Protein AF-A0AAJ2X134-F1 (afdb_monomer_lite)

Organism: NCBI:txid487881

pLDDT: mean 71.16, std 12.06, range [47.56, 91.88]

Sequence (66 aa):
MRLALLVEAVVKGRYVSVIRGRPTRIFLLEADPQRYWIAIGWDAALTGGLLVLLLVIARMWWLQRR

Radius of gyration: 15.8 Å; chains: 1; bounding box: 40×25×36 Å

Structure (mmCIF, N/CA/C/O backbone):
data_AF-A0AAJ2X134-F1
#
_entry.id   AF-A0AAJ2X134-F1
#
loop_
_atom_site.group_PDB
_atom_site.id
_atom_site.type_symbol
_atom_site.label_atom_id
_atom_site.label_alt_id
_atom_site.label_comp_id
_atom_site.label_asym_id
_atom_site.label_entity_id
_atom_site.label_seq_id
_atom_site.pdbx_PDB_ins_code
_atom_site.Cartn_x
_atom_site.Cartn_y
_atom_site.Cartn_z
_atom_site.occupancy
_atom_site.B_iso_or_equiv
_atom_site.auth_seq_id
_atom_site.auth_comp_id
_atom_site.auth_asym_id
_atom_site.auth_atom_id
_atom_site.pdbx_PDB_model_num
ATOM 1 N N . MET A 1 1 ? -7.459 8.857 -7.686 1.00 53.78 1 MET A N 1
ATOM 2 C CA . MET A 1 1 ? -7.535 7.379 -7.695 1.00 53.78 1 MET A CA 1
ATOM 3 C C . MET A 1 1 ? -6.155 6.770 -7.409 1.00 53.78 1 MET A C 1
ATOM 5 O O . MET A 1 1 ? -5.513 6.264 -8.315 1.00 53.78 1 MET A O 1
ATOM 9 N N . ARG A 1 2 ? -5.654 6.857 -6.166 1.00 56.59 2 ARG A N 1
ATOM 10 C CA . ARG A 1 2 ? -4.330 6.305 -5.786 1.00 56.59 2 ARG A CA 1
ATOM 11 C C . ARG A 1 2 ? -4.340 4.779 -5.635 1.00 56.59 2 ARG A C 1
ATOM 13 O O . ARG A 1 2 ? -3.416 4.119 -6.082 1.00 56.59 2 ARG A O 1
ATOM 20 N N . LEU A 1 3 ? -5.432 4.227 -5.103 1.00 57.97 3 LEU A N 1
ATOM 21 C CA . LEU A 1 3 ? -5.634 2.780 -4.959 1.00 57.97 3 LEU A CA 1
ATOM 22 C C . LEU A 1 3 ? -5.575 2.028 -6.296 1.00 57.97 3 LEU A C 1
ATOM 24 O O . LEU A 1 3 ? -4.986 0.957 -6.359 1.00 57.97 3 LEU A O 1
ATOM 28 N N . ALA A 1 4 ? -6.116 2.609 -7.372 1.00 62.41 4 ALA A N 1
ATOM 29 C CA . ALA A 1 4 ? -6.061 2.004 -8.703 1.00 62.41 4 ALA A CA 1
ATOM 30 C C . ALA A 1 4 ? -4.617 1.864 -9.219 1.00 62.41 4 ALA A C 1
ATOM 32 O O . ALA A 1 4 ? -4.266 0.823 -9.762 1.00 62.41 4 ALA A O 1
ATOM 33 N N . LEU A 1 5 ? -3.764 2.867 -8.977 1.00 63.94 5 LEU A N 1
ATOM 34 C CA . LEU A 1 5 ? -2.343 2.822 -9.345 1.00 63.94 5 LEU A CA 1
ATOM 35 C C . LEU A 1 5 ? -1.566 1.793 -8.513 1.00 63.94 5 LEU A C 1
ATOM 37 O O . LEU A 1 5 ? -0.643 1.167 -9.023 1.00 63.94 5 LEU A O 1
ATOM 41 N N . LEU A 1 6 ? -1.950 1.598 -7.248 1.00 63.38 6 LEU A N 1
ATOM 42 C CA . LEU A 1 6 ? -1.350 0.587 -6.377 1.00 63.38 6 LEU A CA 1
ATOM 43 C C . LEU A 1 6 ? -1.700 -0.832 -6.852 1.00 63.38 6 LEU A C 1
ATOM 45 O O . LEU A 1 6 ? -0.823 -1.686 -6.947 1.00 63.38 6 LEU A O 1
ATOM 49 N N . VAL A 1 7 ? -2.967 -1.074 -7.201 1.00 65.69 7 VAL A N 1
ATOM 50 C CA . VAL A 1 7 ? -3.416 -2.363 -7.752 1.00 65.69 7 VAL A CA 1
ATOM 51 C C . VAL A 1 7 ? -2.761 -2.625 -9.105 1.00 65.69 7 VAL A C 1
ATOM 53 O O . VAL A 1 7 ? -2.269 -3.723 -9.345 1.00 65.69 7 VAL A O 1
ATOM 56 N N . GLU A 1 8 ? -2.684 -1.614 -9.972 1.00 65.12 8 GLU A N 1
ATOM 57 C CA . GLU A 1 8 ? -2.014 -1.743 -11.265 1.00 65.12 8 GLU A CA 1
ATOM 58 C C . GLU A 1 8 ? -0.517 -2.031 -11.109 1.00 65.12 8 GLU A C 1
ATOM 60 O O . GLU A 1 8 ? 0.026 -2.840 -11.856 1.00 65.12 8 GLU A O 1
ATOM 65 N N . ALA A 1 9 ? 0.138 -1.464 -10.096 1.00 62.75 9 ALA A N 1
ATOM 66 C CA . ALA A 1 9 ? 1.511 -1.807 -9.763 1.00 62.75 9 ALA A CA 1
ATOM 67 C C . ALA A 1 9 ? 1.644 -3.266 -9.313 1.00 62.75 9 ALA A C 1
ATOM 69 O O . ALA A 1 9 ? 2.471 -4.001 -9.844 1.00 62.75 9 ALA A O 1
ATOM 70 N N . VAL A 1 10 ? 0.803 -3.736 -8.394 1.00 62.34 10 VAL A N 1
ATOM 71 C CA . VAL A 1 10 ? 0.857 -5.134 -7.936 1.00 62.34 10 VAL A CA 1
ATOM 72 C C . VAL A 1 10 ? 0.608 -6.117 -9.088 1.00 62.34 10 VAL A C 1
ATOM 74 O O . VAL A 1 10 ? 1.290 -7.133 -9.172 1.00 62.34 10 VAL A O 1
ATOM 77 N N . VAL A 1 11 ? -0.316 -5.803 -10.001 1.00 64.06 11 VAL A N 1
ATOM 78 C CA . VAL A 1 11 ? -0.698 -6.698 -11.107 1.00 64.06 11 VAL A CA 1
ATOM 79 C C . VAL A 1 11 ? 0.266 -6.620 -12.298 1.00 64.06 11 VAL A C 1
ATOM 81 O O . VAL A 1 11 ? 0.547 -7.643 -12.914 1.00 64.06 11 VAL A O 1
ATOM 84 N N . LYS A 1 12 ? 0.772 -5.430 -12.647 1.00 66.31 12 LYS A N 1
ATOM 85 C CA . LYS A 1 12 ? 1.620 -5.214 -13.837 1.00 66.31 12 LYS A CA 1
ATOM 86 C C . LYS A 1 12 ? 3.109 -5.043 -13.528 1.00 66.31 12 LYS A C 1
ATOM 88 O O . LYS A 1 12 ? 3.890 -4.854 -14.454 1.00 66.31 12 LYS A O 1
ATOM 93 N N . GLY A 1 13 ? 3.518 -5.032 -12.257 1.00 60.50 13 GLY A N 1
ATOM 94 C CA . GLY A 1 13 ? 4.917 -4.806 -11.865 1.00 60.50 13 GLY A CA 1
ATOM 95 C C . GLY A 1 13 ? 5.435 -3.389 -12.164 1.00 60.50 13 GLY A C 1
ATOM 96 O O . GLY A 1 13 ? 6.647 -3.168 -12.227 1.00 60.50 13 GLY A O 1
ATOM 97 N N . ARG A 1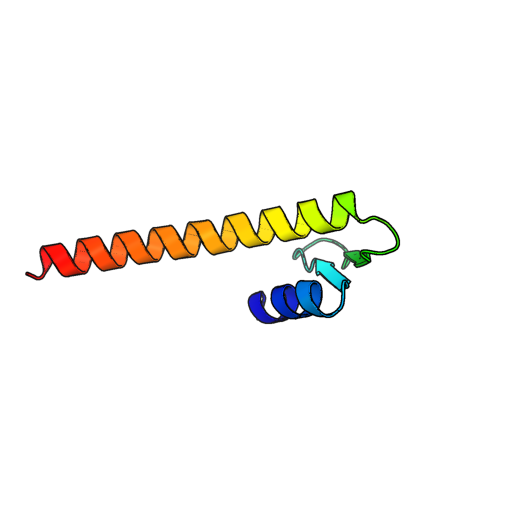 14 ? 4.533 -2.421 -12.384 1.00 62.12 14 ARG A N 1
ATOM 98 C CA . ARG A 1 14 ? 4.864 -1.045 -12.779 1.00 62.12 14 ARG A CA 1
ATOM 99 C C . ARG A 1 14 ? 4.228 -0.045 -11.824 1.00 62.12 14 ARG A C 1
ATOM 101 O O . ARG A 1 14 ? 3.024 0.182 -11.861 1.00 62.12 14 ARG A O 1
ATOM 108 N N . TYR A 1 15 ? 5.053 0.602 -11.010 1.00 62.56 15 TYR A N 1
ATOM 109 C CA . TYR A 1 15 ? 4.607 1.548 -9.998 1.00 62.56 15 TYR A CA 1
ATOM 110 C C . TYR A 1 15 ? 4.904 2.964 -10.465 1.00 62.56 15 TYR A C 1
ATOM 112 O O . TYR A 1 15 ? 6.058 3.354 -10.659 1.00 62.56 15 TYR A O 1
ATOM 120 N N . VAL A 1 16 ? 3.844 3.744 -10.660 1.00 62.84 16 VAL A N 1
ATOM 121 C CA . VAL A 1 16 ? 3.944 5.150 -11.048 1.00 62.84 16 VAL A CA 1
ATOM 122 C C . VAL A 1 16 ? 3.755 5.999 -9.798 1.00 62.84 16 VAL A C 1
ATOM 124 O O . VAL A 1 16 ? 2.639 6.293 -9.374 1.00 62.84 16 VAL A O 1
ATOM 127 N N . SER A 1 17 ? 4.873 6.401 -9.198 1.00 60.41 17 SER A N 1
ATOM 128 C CA . SER A 1 17 ? 4.883 7.283 -8.037 1.00 60.41 17 SER A CA 1
ATOM 129 C C . SER A 1 17 ? 4.604 8.720 -8.480 1.00 60.41 17 SER A C 1
ATOM 131 O O . SER A 1 17 ? 5.519 9.458 -8.860 1.00 60.41 17 SER A O 1
ATOM 133 N N . VAL A 1 18 ? 3.345 9.148 -8.389 1.00 56.22 18 VAL A N 1
ATOM 134 C CA . VAL A 1 18 ? 2.951 10.550 -8.591 1.00 56.22 18 VAL A CA 1
ATOM 135 C C . VAL A 1 18 ? 3.028 11.288 -7.249 1.00 56.22 18 VAL A C 1
ATOM 137 O O . VAL A 1 18 ? 2.031 11.470 -6.546 1.00 56.22 18 VAL A O 1
ATOM 140 N N . ILE A 1 19 ? 4.239 11.695 -6.859 1.00 57.47 19 ILE A N 1
ATOM 141 C CA . ILE A 1 19 ? 4.433 12.625 -5.738 1.00 57.47 19 ILE A CA 1
ATOM 142 C C . ILE A 1 19 ? 4.288 14.037 -6.302 1.00 57.47 19 ILE A C 1
ATOM 144 O O . ILE A 1 19 ? 5.096 14.481 -7.116 1.00 57.47 19 ILE A O 1
ATOM 148 N N . ARG A 1 20 ? 3.234 14.740 -5.879 1.00 47.56 20 ARG A N 1
ATOM 149 C CA . ARG A 1 20 ? 2.953 16.124 -6.280 1.00 47.56 20 ARG A CA 1
ATOM 150 C C . ARG A 1 20 ? 4.179 16.999 -5.954 1.00 47.56 20 ARG A C 1
ATOM 152 O O . ARG A 1 20 ? 4.561 17.092 -4.793 1.00 47.56 20 ARG A O 1
ATOM 159 N N . GLY A 1 21 ? 4.802 17.590 -6.979 1.00 52.19 21 GLY A N 1
ATOM 160 C CA . GLY A 1 21 ? 5.996 18.445 -6.852 1.00 52.19 21 GLY A CA 1
ATOM 161 C C . GLY A 1 21 ? 7.339 17.806 -7.241 1.00 52.19 21 GLY A C 1
ATOM 162 O O . GLY A 1 21 ? 8.355 18.492 -7.211 1.00 52.19 21 GLY A O 1
ATOM 163 N N . ARG A 1 22 ? 7.379 16.524 -7.637 1.00 56.44 22 ARG A N 1
ATOM 164 C CA . ARG A 1 22 ? 8.565 15.897 -8.254 1.00 56.44 22 ARG A CA 1
ATOM 165 C C . ARG A 1 22 ? 8.219 15.280 -9.613 1.00 56.44 22 ARG A C 1
ATOM 167 O O . ARG A 1 22 ? 7.069 14.890 -9.810 1.00 56.44 22 ARG A O 1
ATOM 174 N N . PRO A 1 23 ? 9.190 15.179 -10.544 1.00 56.72 23 PRO A N 1
ATOM 175 C CA . PRO A 1 23 ? 8.974 14.503 -11.819 1.00 56.72 23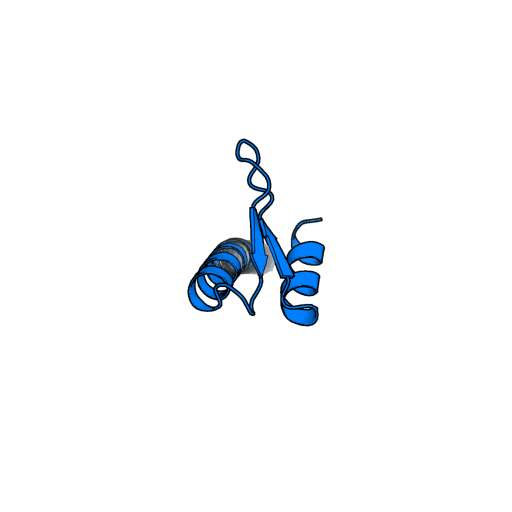 PRO A CA 1
ATOM 176 C C . PRO A 1 23 ? 8.478 13.076 -11.574 1.00 56.72 23 PRO A C 1
ATOM 178 O O . PRO A 1 23 ? 8.987 12.383 -10.689 1.00 56.72 23 PRO A O 1
ATOM 181 N N . THR A 1 24 ? 7.465 12.666 -12.339 1.00 63.00 24 THR A N 1
ATOM 182 C CA . THR A 1 24 ? 6.831 11.348 -12.253 1.00 63.00 24 THR A CA 1
ATOM 183 C C . THR A 1 24 ? 7.894 10.259 -12.358 1.00 63.00 24 THR A C 1
ATOM 185 O O . THR A 1 24 ? 8.481 10.060 -13.420 1.00 63.00 24 THR A O 1
ATOM 188 N N . ARG A 1 25 ? 8.168 9.560 -11.251 1.00 62.00 25 ARG A N 1
ATOM 189 C CA . ARG A 1 25 ? 9.116 8.442 -11.240 1.00 62.00 25 ARG A CA 1
ATOM 190 C C . ARG A 1 25 ? 8.358 7.146 -11.473 1.00 62.00 25 ARG A C 1
ATOM 192 O O . ARG A 1 25 ? 7.465 6.789 -10.705 1.00 62.00 25 ARG A O 1
ATOM 199 N N . ILE A 1 26 ? 8.725 6.472 -12.555 1.00 64.38 26 ILE A N 1
ATOM 200 C CA . ILE A 1 26 ? 8.247 5.137 -12.895 1.00 64.38 26 ILE A CA 1
ATOM 201 C C . ILE A 1 26 ? 9.264 4.164 -12.308 1.00 64.38 26 ILE A C 1
ATOM 203 O O . ILE A 1 26 ? 10.428 4.184 -12.700 1.00 64.38 26 ILE A O 1
ATOM 207 N N . PHE A 1 27 ? 8.833 3.344 -11.358 1.00 63.16 27 PHE A N 1
ATOM 208 C CA . PHE A 1 27 ? 9.627 2.239 -10.841 1.00 63.16 27 PHE A CA 1
ATOM 209 C C . PHE A 1 27 ? 9.159 0.957 -11.531 1.00 63.16 27 PHE A C 1
ATOM 211 O O . PHE A 1 27 ? 7.968 0.632 -11.515 1.00 63.16 27 PHE A O 1
ATOM 218 N N . LEU A 1 28 ? 10.097 0.263 -12.169 1.00 61.41 28 LEU A N 1
ATOM 219 C CA . LEU A 1 28 ? 9.883 -1.024 -12.824 1.00 61.41 28 LEU A CA 1
ATO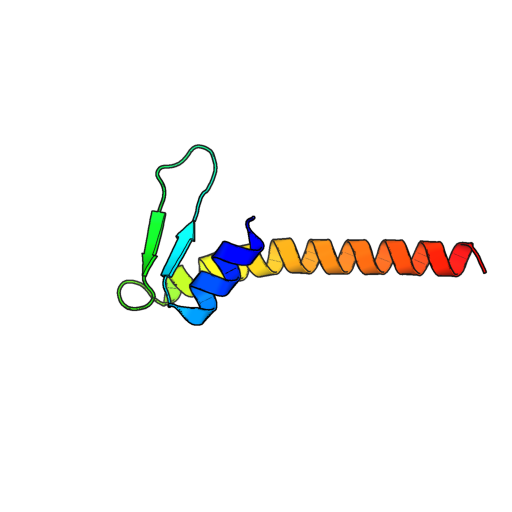M 220 C C . LEU A 1 28 ? 10.451 -2.120 -11.926 1.00 61.41 28 LEU A C 1
ATOM 222 O O . LEU A 1 28 ? 11.602 -2.021 -11.497 1.00 61.41 28 LEU A O 1
ATOM 226 N N . LEU A 1 29 ? 9.652 -3.156 -11.664 1.00 62.56 29 LEU A N 1
ATOM 227 C CA . LEU A 1 29 ? 10.065 -4.301 -10.852 1.00 62.56 29 LEU A CA 1
ATOM 228 C C . LEU A 1 29 ? 11.320 -4.991 -11.418 1.00 62.56 29 LEU A C 1
ATOM 230 O O . LEU A 1 29 ? 12.172 -5.416 -10.649 1.00 62.56 29 LEU A O 1
ATOM 234 N N . GLU A 1 30 ? 11.455 -5.054 -12.745 1.00 62.50 30 GLU A N 1
ATOM 235 C CA . GLU A 1 30 ? 12.593 -5.694 -13.425 1.00 62.50 30 GLU A CA 1
ATOM 236 C C . GLU A 1 30 ? 13.898 -4.892 -13.337 1.00 62.50 30 GLU A C 1
ATOM 238 O O . GLU A 1 30 ? 14.975 -5.477 -13.363 1.00 62.50 30 GLU A O 1
ATOM 243 N N . ALA A 1 31 ? 13.818 -3.563 -13.226 1.00 67.00 31 ALA A N 1
ATOM 244 C CA . ALA A 1 31 ? 15.000 -2.701 -13.211 1.00 67.00 31 ALA A CA 1
ATOM 245 C C . ALA A 1 31 ? 15.544 -2.468 -11.793 1.00 67.00 31 ALA A C 1
ATOM 247 O O . ALA A 1 31 ? 16.752 -2.388 -11.609 1.00 67.00 31 ALA A O 1
ATOM 248 N N . ASP A 1 32 ? 14.657 -2.336 -10.798 1.00 66.69 32 ASP A N 1
ATOM 249 C CA . ASP A 1 32 ? 15.023 -1.970 -9.422 1.00 66.69 32 ASP A CA 1
ATOM 250 C C . ASP A 1 32 ? 14.012 -2.546 -8.394 1.00 66.69 32 ASP A C 1
ATOM 252 O O . ASP A 1 32 ? 13.239 -1.807 -7.763 1.00 66.69 32 ASP A O 1
ATOM 256 N N . PRO A 1 33 ? 13.992 -3.878 -8.184 1.00 69.06 33 PRO A N 1
ATOM 257 C CA . PRO A 1 33 ? 12.960 -4.557 -7.395 1.00 69.06 33 PRO A CA 1
ATOM 258 C C . PRO A 1 33 ? 12.936 -4.133 -5.920 1.00 69.06 33 PRO A C 1
ATOM 260 O O . PRO A 1 33 ? 11.867 -4.000 -5.328 1.00 69.06 33 PRO A O 1
ATOM 263 N N . GLN A 1 34 ? 14.092 -3.857 -5.309 1.00 74.50 34 GLN A N 1
ATOM 264 C CA . GLN A 1 34 ? 14.146 -3.414 -3.910 1.00 74.50 34 GLN A CA 1
ATOM 265 C C . GLN A 1 34 ? 13.479 -2.046 -3.712 1.00 74.50 34 GLN A C 1
ATOM 267 O O . GLN A 1 34 ? 12.629 -1.885 -2.837 1.00 74.50 34 GLN A O 1
ATOM 272 N N . ARG A 1 35 ? 13.821 -1.054 -4.545 1.00 69.31 35 ARG A N 1
ATOM 273 C CA . ARG A 1 35 ? 13.214 0.286 -4.474 1.00 69.31 35 ARG A CA 1
ATOM 274 C C . ARG A 1 35 ? 11.729 0.261 -4.811 1.00 69.31 35 ARG A C 1
ATOM 276 O O . ARG A 1 35 ? 10.968 1.018 -4.212 1.00 69.31 35 ARG A O 1
ATOM 283 N N . TYR A 1 36 ? 11.329 -0.617 -5.725 1.00 72.19 36 TYR A N 1
ATOM 284 C CA . TYR A 1 36 ? 9.938 -0.851 -6.083 1.00 72.19 36 TYR A CA 1
ATOM 285 C C . TYR A 1 36 ? 9.096 -1.296 -4.877 1.00 72.19 36 TYR A C 1
ATOM 287 O O . TYR A 1 36 ? 8.115 -0.636 -4.527 1.00 72.19 36 TYR A O 1
ATOM 295 N N . TRP A 1 37 ? 9.521 -2.358 -4.185 1.00 69.62 37 TRP A N 1
ATOM 296 C CA . TRP A 1 37 ? 8.813 -2.874 -3.012 1.00 69.62 37 TRP A CA 1
ATOM 297 C C . TRP A 1 37 ? 8.838 -1.907 -1.825 1.00 69.62 37 TRP A C 1
ATOM 299 O O . TRP A 1 37 ? 7.833 -1.795 -1.129 1.00 69.62 37 TRP A O 1
ATOM 309 N N . ILE A 1 38 ? 9.927 -1.155 -1.617 1.00 76.81 38 ILE A N 1
ATOM 310 C CA . ILE A 1 38 ? 9.994 -0.120 -0.568 1.00 76.81 38 ILE A CA 1
ATOM 311 C C . ILE A 1 38 ? 8.979 0.999 -0.840 1.00 76.81 38 ILE A C 1
ATOM 313 O O . ILE A 1 38 ? 8.274 1.429 0.073 1.00 76.81 38 ILE A 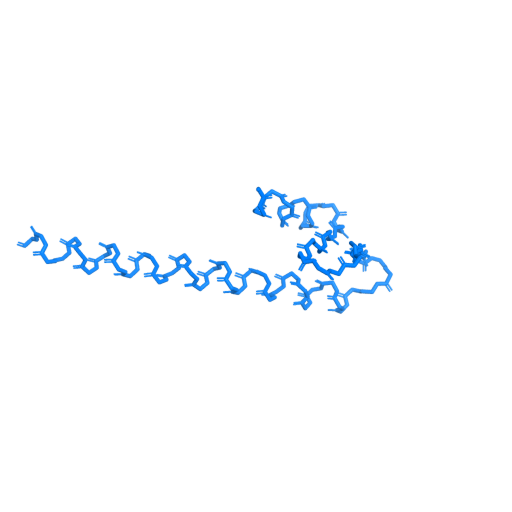O 1
ATOM 317 N N . ALA A 1 39 ? 8.875 1.462 -2.089 1.00 73.38 39 ALA A N 1
ATOM 318 C CA . ALA A 1 39 ? 7.959 2.538 -2.454 1.00 73.38 39 ALA A CA 1
ATOM 319 C C . ALA A 1 39 ? 6.486 2.117 -2.320 1.00 73.38 39 ALA A C 1
ATOM 321 O O . ALA A 1 39 ? 5.687 2.865 -1.755 1.00 73.38 39 ALA A O 1
ATOM 322 N N . ILE A 1 40 ? 6.141 0.911 -2.783 1.00 73.25 40 ILE A N 1
ATOM 323 C CA . ILE A 1 40 ? 4.797 0.338 -2.611 1.00 73.25 40 ILE A CA 1
ATOM 324 C C . ILE A 1 40 ? 4.501 0.072 -1.139 1.00 73.25 40 ILE A C 1
ATOM 326 O O . ILE A 1 40 ? 3.418 0.405 -0.667 1.00 73.25 40 ILE A O 1
ATOM 330 N N . GLY A 1 41 ? 5.458 -0.498 -0.405 1.00 77.19 41 GLY A N 1
ATOM 331 C CA . GLY A 1 41 ? 5.317 -0.798 1.016 1.00 77.19 41 GLY A CA 1
ATOM 332 C C . GLY A 1 41 ? 5.016 0.453 1.836 1.00 77.19 41 GLY A C 1
ATOM 333 O O . GLY A 1 41 ? 4.140 0.422 2.694 1.00 77.19 41 GLY A O 1
ATOM 334 N N . TRP A 1 42 ? 5.668 1.577 1.525 1.00 78.00 42 TRP A N 1
ATOM 335 C CA . TRP A 1 42 ? 5.407 2.853 2.190 1.00 78.00 42 TRP A CA 1
ATOM 336 C C . TRP A 1 42 ? 4.005 3.401 1.892 1.00 78.00 42 TRP A C 1
ATOM 338 O O . TRP A 1 42 ? 3.297 3.816 2.809 1.00 78.00 42 TRP A O 1
ATOM 348 N N . ASP A 1 43 ? 3.572 3.364 0.629 1.00 76.31 43 ASP A N 1
ATOM 349 C CA . ASP A 1 43 ? 2.247 3.867 0.237 1.00 76.31 43 ASP A CA 1
ATOM 350 C C . ASP A 1 43 ? 1.116 2.973 0.786 1.00 76.31 43 ASP A C 1
ATOM 352 O O . ASP A 1 43 ? 0.083 3.461 1.256 1.00 76.31 43 ASP A O 1
ATOM 356 N N . ALA A 1 44 ? 1.347 1.656 0.825 1.00 75.56 44 ALA A N 1
ATOM 357 C CA . ALA A 1 44 ? 0.456 0.674 1.434 1.00 75.56 44 ALA A CA 1
ATOM 358 C C . ALA A 1 44 ? 0.399 0.805 2.963 1.00 75.56 44 ALA A C 1
ATOM 360 O O . ALA A 1 44 ? -0.687 0.726 3.528 1.00 75.56 44 ALA A O 1
ATOM 361 N N . ALA A 1 45 ? 1.525 1.054 3.638 1.00 79.75 45 ALA A N 1
ATOM 362 C CA . ALA A 1 45 ? 1.559 1.274 5.084 1.00 79.75 45 ALA A CA 1
ATOM 363 C C . ALA A 1 45 ? 0.830 2.566 5.477 1.00 79.75 45 ALA A C 1
ATOM 365 O O . ALA A 1 45 ? 0.038 2.562 6.418 1.00 79.75 45 ALA A O 1
ATOM 366 N N . LEU A 1 46 ? 1.036 3.656 4.729 1.00 78.62 46 LEU A N 1
ATOM 367 C CA . LEU A 1 46 ? 0.336 4.922 4.956 1.00 78.62 46 LEU A CA 1
ATOM 368 C C . LEU A 1 46 ? -1.170 4.785 4.724 1.00 78.62 46 LEU A C 1
ATOM 370 O O . LEU A 1 46 ? -1.969 5.207 5.559 1.00 78.62 46 LEU A O 1
ATOM 374 N N . THR A 1 47 ? -1.568 4.170 3.610 1.00 79.38 47 THR A N 1
ATOM 375 C CA . THR A 1 47 ? -2.987 3.998 3.274 1.00 79.38 47 THR A CA 1
ATOM 376 C C . THR A 1 47 ? -3.658 2.989 4.209 1.00 79.38 47 THR A C 1
ATOM 378 O O . THR A 1 47 ? -4.747 3.244 4.717 1.00 79.38 47 THR A O 1
ATOM 381 N N . GLY A 1 48 ? -2.995 1.866 4.484 1.00 81.31 48 GLY A N 1
ATOM 382 C CA . GLY A 1 48 ? -3.473 0.816 5.380 1.00 81.31 48 GLY A CA 1
ATOM 383 C C . GLY A 1 48 ? -3.588 1.290 6.825 1.00 81.31 48 GLY A C 1
ATOM 384 O O . GLY A 1 48 ? -4.622 1.080 7.451 1.00 81.31 48 GLY A O 1
ATOM 385 N N . GLY A 1 49 ? -2.584 2.005 7.340 1.00 83.00 49 GLY A N 1
ATOM 386 C CA . GLY A 1 49 ? -2.632 2.600 8.676 1.00 83.00 49 GLY A CA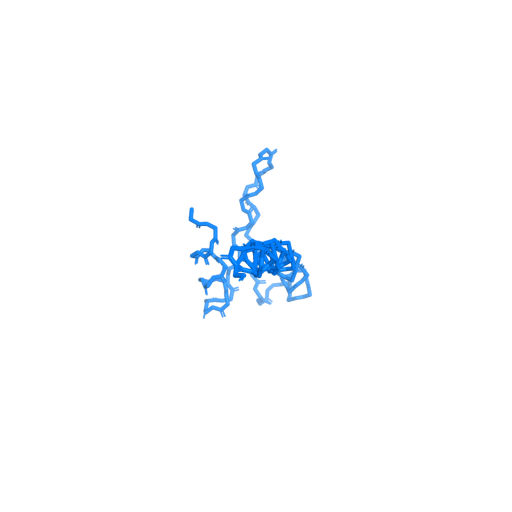 1
ATOM 387 C C . GLY A 1 49 ? -3.784 3.595 8.826 1.00 83.00 49 GLY A C 1
ATOM 388 O O . GLY A 1 49 ? -4.504 3.563 9.822 1.00 83.00 49 GLY A O 1
ATOM 389 N N . LEU A 1 50 ? -4.023 4.423 7.804 1.00 83.50 50 LEU A N 1
ATOM 390 C CA . LEU A 1 50 ? -5.133 5.376 7.801 1.00 83.50 50 LEU A CA 1
ATOM 391 C C . LEU A 1 50 ? -6.498 4.667 7.763 1.00 83.50 50 LEU A C 1
ATOM 393 O O . LEU A 1 50 ? -7.413 5.064 8.481 1.00 83.50 50 LEU A O 1
ATOM 397 N N . LEU A 1 51 ? -6.625 3.576 7.001 1.00 83.44 51 LEU A N 1
ATOM 398 C CA . LEU A 1 51 ? -7.828 2.737 6.991 1.00 83.44 51 LEU A CA 1
ATOM 399 C C . LEU A 1 51 ? -8.081 2.061 8.344 1.00 83.44 51 LEU A C 1
ATOM 401 O O . LEU A 1 51 ? -9.212 2.075 8.824 1.00 83.44 51 LEU A O 1
ATOM 405 N N . VAL A 1 52 ? -7.043 1.505 8.978 1.00 89.06 52 VAL A N 1
ATOM 406 C CA . VAL A 1 52 ? -7.148 0.891 10.312 1.00 89.06 52 VAL A CA 1
ATOM 407 C C . VAL A 1 52 ? -7.574 1.928 11.348 1.00 89.06 52 VAL A C 1
ATOM 409 O O . VAL A 1 52 ? -8.477 1.662 12.138 1.00 89.06 52 VAL A O 1
ATOM 412 N N . LEU A 1 53 ? -6.990 3.128 11.314 1.00 89.88 53 LEU A N 1
ATOM 413 C CA . LEU A 1 53 ? -7.373 4.221 12.206 1.00 89.88 53 LEU A CA 1
ATOM 414 C C . LEU A 1 53 ? -8.850 4.602 12.031 1.00 89.88 53 LEU A C 1
ATOM 416 O O . LEU A 1 53 ? -9.575 4.706 13.019 1.00 89.88 53 LEU A O 1
ATOM 420 N N . LEU A 1 54 ? -9.318 4.752 10.788 1.00 90.50 54 LEU A N 1
ATOM 421 C CA . LEU A 1 54 ? -10.728 5.032 10.497 1.00 90.50 54 LEU A CA 1
ATOM 422 C C . LEU A 1 54 ? -11.654 3.915 10.995 1.00 90.50 54 LEU A C 1
ATOM 424 O O . LEU A 1 54 ? -12.707 4.208 11.557 1.00 90.50 54 LEU A O 1
ATOM 428 N N . LEU A 1 55 ? -11.254 2.650 10.849 1.00 90.81 55 LEU A N 1
ATOM 429 C CA . LEU A 1 55 ? -11.980 1.489 11.375 1.00 90.81 55 LEU A CA 1
ATOM 430 C C . LEU A 1 55 ? -12.081 1.513 12.903 1.00 90.81 55 LEU A C 1
ATOM 432 O O . LEU A 1 55 ? -13.150 1.248 13.450 1.00 90.81 55 LEU A O 1
ATOM 436 N N . VAL A 1 56 ? -10.996 1.857 13.599 1.00 91.88 56 VAL A N 1
ATOM 437 C CA . VAL A 1 56 ? -10.987 1.990 15.063 1.00 91.88 56 VAL A CA 1
ATOM 438 C C . VAL A 1 56 ? -11.894 3.133 15.510 1.00 91.88 56 VAL A C 1
ATOM 440 O O . VAL A 1 56 ? -12.692 2.939 16.426 1.00 91.88 56 VAL A O 1
ATOM 443 N N . ILE A 1 57 ? -11.827 4.291 14.846 1.00 91.62 57 ILE A N 1
ATOM 444 C CA . ILE A 1 57 ? -12.706 5.434 15.133 1.00 91.62 57 ILE A CA 1
ATOM 445 C C . ILE A 1 57 ? -14.167 5.038 14.912 1.00 91.62 57 ILE A C 1
ATOM 447 O O . ILE A 1 57 ? -14.988 5.228 15.805 1.00 91.62 57 ILE A O 1
ATOM 451 N N . ALA A 1 58 ? -14.491 4.430 13.769 1.00 91.69 58 ALA A N 1
ATOM 452 C CA . ALA A 1 58 ? -15.843 3.969 13.464 1.00 91.69 58 ALA A CA 1
ATOM 453 C C . ALA A 1 58 ? -16.348 2.953 14.502 1.00 91.69 58 ALA A C 1
ATOM 455 O O . ALA A 1 58 ? -17.491 3.042 14.950 1.00 91.69 58 ALA A O 1
ATOM 456 N N . ARG A 1 59 ? -15.487 2.025 14.938 1.00 91.06 59 ARG A N 1
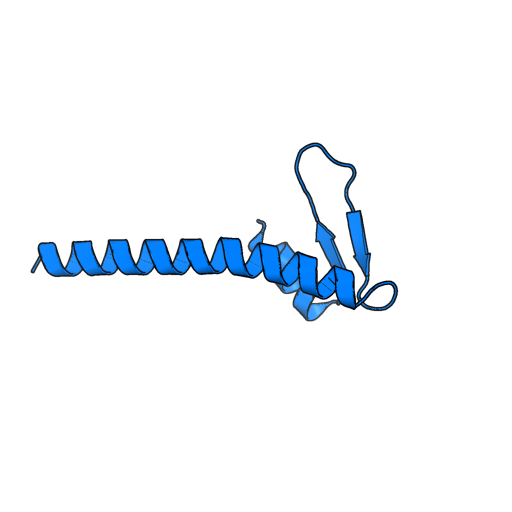ATOM 457 C CA . ARG A 1 59 ? -15.809 1.039 15.977 1.00 91.06 59 ARG A CA 1
ATOM 458 C C . ARG A 1 59 ? -16.049 1.692 17.339 1.00 91.06 59 ARG A C 1
ATOM 460 O O . ARG A 1 59 ? -17.021 1.340 17.999 1.00 91.06 59 ARG A O 1
ATOM 467 N N . MET A 1 60 ? -15.198 2.629 17.757 1.00 90.81 60 MET A N 1
ATOM 468 C CA . MET A 1 60 ? -15.379 3.404 18.993 1.00 90.81 60 MET A CA 1
ATOM 469 C C . MET A 1 60 ? -16.705 4.168 18.969 1.00 90.81 60 MET A C 1
ATOM 471 O O . MET A 1 60 ? -17.459 4.132 19.935 1.00 90.81 60 MET A O 1
ATOM 475 N N . TRP A 1 61 ? -17.021 4.803 17.840 1.00 88.25 61 TRP A N 1
ATOM 476 C CA . TRP A 1 61 ? -18.262 5.552 17.657 1.00 88.25 61 TRP A CA 1
ATOM 477 C C . TRP A 1 61 ? -19.500 4.652 17.706 1.00 88.25 61 TRP A C 1
ATOM 479 O O . TRP A 1 61 ? -20.508 5.006 18.312 1.00 88.25 61 TRP A O 1
ATOM 489 N N . TRP A 1 62 ? -19.413 3.462 17.108 1.00 87.12 62 TRP A N 1
ATOM 490 C CA . TRP A 1 62 ? -20.460 2.447 17.190 1.00 87.12 62 TRP A CA 1
ATOM 491 C C . TRP A 1 62 ? -20.685 1.965 18.626 1.00 87.12 62 TRP A C 1
ATOM 493 O O . TRP A 1 62 ? -21.827 1.831 19.053 1.00 87.12 62 TRP A O 1
ATOM 503 N N . LEU A 1 63 ? -19.604 1.739 19.379 1.00 87.12 63 LEU A N 1
ATOM 504 C CA . LEU A 1 63 ? -19.675 1.337 20.784 1.00 87.12 63 LEU A CA 1
ATOM 505 C C . LEU A 1 63 ? -20.232 2.444 21.687 1.00 87.12 63 LEU A C 1
ATOM 507 O O . LEU A 1 63 ? -20.932 2.121 22.630 1.00 87.12 63 LEU A O 1
ATOM 511 N N . GLN A 1 64 ? -19.968 3.723 21.397 1.00 83.00 64 GLN A N 1
ATOM 512 C CA . GLN A 1 64 ? -20.553 4.851 22.140 1.00 83.00 64 GLN A CA 1
ATOM 513 C C . GLN A 1 64 ? -22.038 5.088 21.835 1.00 83.00 64 GLN A C 1
ATOM 515 O O . GLN A 1 64 ? -22.738 5.694 22.641 1.00 83.00 64 GLN A O 1
ATOM 520 N N . ARG A 1 65 ? -22.518 4.668 20.659 1.00 73.94 65 ARG A N 1
ATOM 521 C CA . ARG A 1 65 ? -23.938 4.755 20.277 1.00 73.94 65 ARG A CA 1
ATOM 522 C C . ARG A 1 65 ? -24.796 3.610 20.824 1.00 73.94 65 ARG A C 1
ATOM 524 O O . ARG A 1 65 ? -26.005 3.634 20.599 1.00 73.94 65 ARG A O 1
ATOM 531 N N . ARG A 1 66 ? -24.189 2.611 21.462 1.00 53.41 66 ARG A N 1
ATOM 532 C CA . ARG A 1 66 ? -24.860 1.457 22.068 1.00 53.41 66 ARG A CA 1
ATOM 533 C C . ARG A 1 66 ? -24.850 1.576 23.582 1.00 53.41 66 ARG A C 1
ATOM 535 O O . ARG A 1 66 ? -25.813 1.052 24.175 1.00 53.41 66 ARG A O 1
#

Foldseek 3Di:
DQVVQLVCCVVVQWHFDPDPPDPTDIDHCVPCVVVSCVVSVVVCCVVVVVVVVVVVVVVVVVVVVD

Secondary structure (DSSP, 8-state):
-HHHHHHHHHHHSEEEE--TTS--EEEETTT-HHHHHHHHHHHHHHHHHHHHHHHHHHHHHHHHT-